Protein AF-A0A2R6HZI2-F1 (afdb_monomer)

pLDDT: mean 89.74, std 5.23, range [63.53, 97.31]

Mean predicted aligned error: 4.5 Å

Foldseek 3Di:
DVVVVVVVVVLVVVLVVVVVVDPPLLSVLVNVLVLVVVLVCCCPVVVDDCDPVNVVVNVVSVVVSVVSNVD

Secondary structure (DSSP, 8-state):
-HHHHHHHHHHHHHHHHHHHHS-HHHHHHHHHTHHHHHHHHHHHHH-----HHHHHHHHHHHHHHHHHHH-

Sequence (71 aa):
MLGAGVFLSVGIIAYYRALSLGPVSTVTPIYGMFLVGSSVLGVVFLGETVTPRKAAGIGLAAVAVYLTVTG

Solvent-accessible surface area (backbone atoms only — not comparable to full-atom values): 4018 Å² total; per-residue (Å²): 111,69,68,61,50,53,54,49,53,53,50,52,53,50,49,53,50,46,48,75,74,44,59,61,71,44,45,52,48,55,60,61,47,52,63,47,54,52,50,52,48,38,34,73,77,67,65,46,79,86,43,73,68,55,52,50,52,44,51,51,51,52,51,53,32,52,54,51,57,74,100

Radius of gyration: 14.22 Å; Cα contacts (8 Å, |Δi|>4): 28; chains: 1; bounding box: 31×32×31 Å

Structure (mmCIF, N/C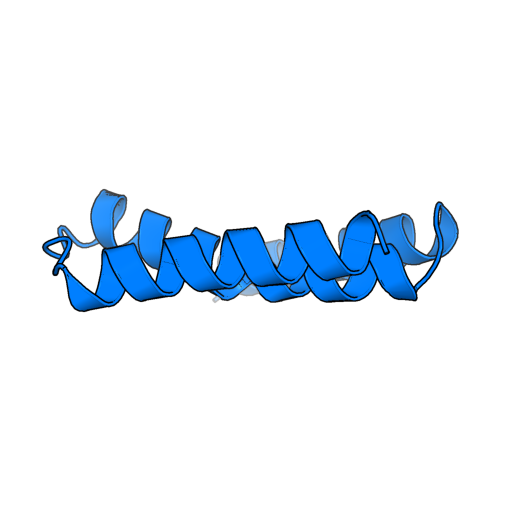A/C/O backbone):
data_AF-A0A2R6HZI2-F1
#
_entry.id   AF-A0A2R6HZI2-F1
#
loop_
_atom_site.group_PDB
_atom_site.id
_atom_site.type_symbol
_atom_site.label_atom_id
_atom_site.label_alt_id
_atom_site.label_comp_id
_atom_site.label_asym_id
_atom_site.label_entity_id
_atom_site.label_seq_id
_atom_site.pdbx_PDB_ins_code
_atom_site.Cartn_x
_atom_site.Cartn_y
_atom_site.Cartn_z
_atom_site.o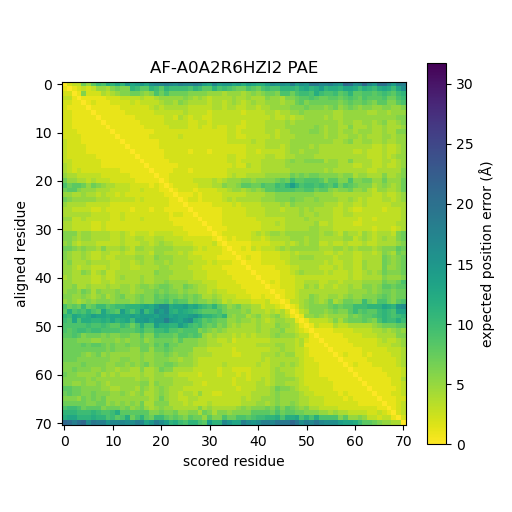ccupancy
_atom_site.B_iso_or_equiv
_atom_site.auth_seq_id
_atom_site.auth_comp_id
_atom_site.auth_asym_id
_atom_site.auth_atom_id
_atom_site.pdbx_PDB_model_num
ATOM 1 N N . MET A 1 1 ? -9.066 -21.560 2.825 1.00 72.88 1 MET A N 1
ATOM 2 C CA . MET A 1 1 ? -7.636 -21.876 2.588 1.00 72.88 1 MET A CA 1
ATOM 3 C C . MET A 1 1 ? -7.232 -21.691 1.126 1.00 72.88 1 MET A C 1
ATOM 5 O O . MET A 1 1 ? -6.311 -20.927 0.888 1.00 72.88 1 MET A O 1
ATOM 9 N N . LEU A 1 2 ? -7.946 -22.272 0.152 1.00 89.75 2 LEU A N 1
ATOM 10 C CA . LEU A 1 2 ? -7.634 -22.109 -1.282 1.00 89.75 2 LEU A CA 1
ATOM 11 C C . LEU A 1 2 ? -7.600 -20.640 -1.753 1.00 89.75 2 LEU A C 1
ATOM 13 O O . LEU A 1 2 ? -6.647 -20.235 -2.408 1.00 89.75 2 LEU A O 1
ATOM 17 N N . GLY A 1 3 ? -8.579 -19.818 -1.351 1.00 90.00 3 GLY A N 1
ATOM 18 C CA . GLY A 1 3 ? -8.635 -18.402 -1.747 1.00 90.00 3 GLY A CA 1
ATOM 19 C C . GLY A 1 3 ? -7.424 -17.574 -1.296 1.00 90.00 3 GLY A C 1
ATOM 20 O O . GLY A 1 3 ? -6.870 -16.821 -2.087 1.00 90.00 3 GLY A O 1
ATOM 21 N N . ALA A 1 4 ? -6.953 -17.767 -0.060 1.00 88.94 4 ALA A N 1
ATOM 22 C CA . ALA A 1 4 ? -5.757 -17.085 0.442 1.00 88.94 4 ALA A CA 1
ATOM 23 C C . ALA A 1 4 ? -4.492 -17.497 -0.332 1.00 88.94 4 ALA A C 1
ATOM 25 O O . ALA A 1 4 ? -3.653 -16.651 -0.629 1.00 88.94 4 ALA A O 1
ATOM 26 N N . GLY A 1 5 ? -4.389 -18.777 -0.711 1.00 94.38 5 GLY A N 1
ATOM 27 C CA . GLY A 1 5 ? -3.297 -19.277 -1.547 1.00 94.38 5 GLY A CA 1
ATOM 28 C C . GLY A 1 5 ? -3.272 -18.616 -2.925 1.00 94.38 5 GLY A C 1
ATOM 29 O O . GLY A 1 5 ? -2.228 -18.130 -3.344 1.00 94.38 5 GLY A O 1
ATOM 30 N N . VAL A 1 6 ? -4.428 -18.510 -3.589 1.00 96.62 6 VAL A N 1
ATOM 31 C CA . VAL A 1 6 ? -4.538 -17.838 -4.896 1.00 96.62 6 VAL A CA 1
ATOM 32 C C . VAL A 1 6 ? -4.122 -16.368 -4.802 1.00 96.62 6 VAL A C 1
ATOM 34 O O . VAL A 1 6 ? -3.317 -15.911 -5.611 1.00 96.62 6 VAL A O 1
ATOM 37 N N . PHE A 1 7 ? -4.608 -15.637 -3.794 1.00 93.94 7 PHE A N 1
ATOM 38 C CA . PHE A 1 7 ? -4.230 -14.235 -3.584 1.00 93.94 7 PHE A CA 1
ATOM 39 C C . PHE A 1 7 ? -2.726 -14.062 -3.346 1.00 93.94 7 PHE A C 1
ATOM 41 O O . PHE A 1 7 ? -2.117 -13.165 -3.929 1.00 93.94 7 PHE A O 1
ATOM 48 N N . LEU A 1 8 ? -2.118 -14.934 -2.537 1.00 93.81 8 LEU A N 1
ATOM 49 C CA . LEU A 1 8 ? -0.676 -14.911 -2.296 1.00 93.81 8 LEU A CA 1
ATOM 50 C C . LEU A 1 8 ? 0.107 -15.181 -3.586 1.00 93.81 8 LEU A C 1
ATOM 52 O O . LEU A 1 8 ? 1.029 -14.434 -3.905 1.00 93.81 8 LEU A O 1
ATOM 56 N N . SER A 1 9 ? -0.264 -16.218 -4.342 1.00 96.56 9 SER A N 1
ATOM 57 C CA . SER A 1 9 ? 0.401 -16.558 -5.603 1.00 96.56 9 SER A CA 1
ATOM 58 C C . SER A 1 9 ? 0.337 -15.403 -6.601 1.00 96.56 9 SER A C 1
ATOM 60 O O . SER A 1 9 ? 1.364 -15.030 -7.167 1.00 96.56 9 SER A O 1
ATOM 62 N N . VAL A 1 10 ? -0.838 -14.791 -6.771 1.00 96.25 10 VAL A N 1
ATOM 63 C CA . VAL A 1 10 ? -1.005 -13.607 -7.627 1.00 96.25 10 VAL A CA 1
ATOM 64 C C . VAL A 1 10 ? -0.139 -12.448 -7.127 1.00 96.25 10 VAL A C 1
ATOM 66 O O . VAL A 1 10 ? 0.551 -11.822 -7.929 1.00 96.25 10 VAL A O 1
ATOM 69 N N . GLY A 1 11 ? -0.118 -12.194 -5.815 1.00 94.00 11 GLY A N 1
ATOM 70 C CA . GLY A 1 11 ? 0.698 -11.142 -5.208 1.00 94.00 11 GLY A CA 1
ATOM 71 C C . GLY A 1 11 ? 2.198 -11.329 -5.446 1.00 94.00 11 GLY A C 1
ATOM 72 O O . GLY A 1 11 ? 2.876 -10.385 -5.849 1.00 94.00 11 GLY A O 1
ATOM 73 N N . ILE A 1 12 ? 2.713 -12.549 -5.273 1.00 95.31 12 ILE A N 1
ATOM 74 C CA . ILE A 1 12 ? 4.130 -12.870 -5.498 1.00 95.31 12 ILE A CA 1
ATOM 75 C C . ILE A 1 12 ? 4.499 -12.726 -6.979 1.00 95.31 12 ILE A C 1
ATOM 77 O O . ILE A 1 12 ? 5.517 -12.112 -7.299 1.00 95.31 12 ILE A O 1
ATOM 81 N N . ILE A 1 13 ? 3.669 -13.236 -7.896 1.00 97.31 13 ILE A N 1
ATOM 82 C CA . ILE A 1 13 ? 3.908 -13.093 -9.342 1.00 97.31 13 ILE A CA 1
ATOM 83 C C . ILE A 1 13 ? 3.907 -11.612 -9.741 1.00 97.31 13 ILE A C 1
ATOM 85 O O . ILE A 1 13 ? 4.790 -11.169 -10.477 1.00 97.31 13 ILE A O 1
ATOM 89 N N . ALA A 1 14 ? 2.954 -10.828 -9.230 1.00 95.38 14 ALA A N 1
ATOM 90 C CA . ALA A 1 14 ? 2.890 -9.391 -9.478 1.00 95.38 14 ALA A CA 1
ATOM 91 C C . ALA A 1 14 ? 4.122 -8.653 -8.928 1.00 95.38 14 ALA A C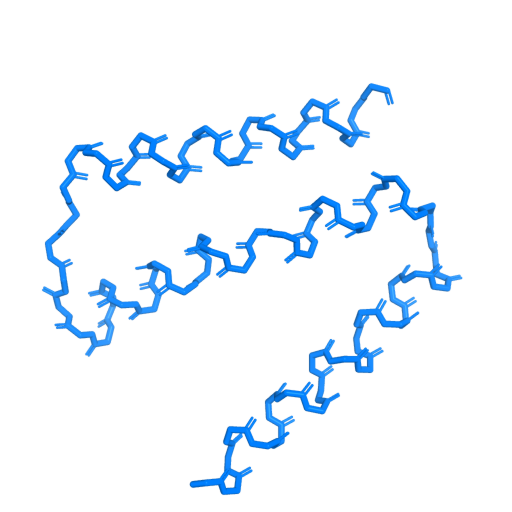 1
ATOM 93 O O . ALA A 1 14 ? 4.660 -7.784 -9.615 1.00 95.38 14 ALA A O 1
ATOM 94 N N . TYR A 1 15 ? 4.604 -9.027 -7.739 1.00 94.88 15 TYR A N 1
ATOM 95 C CA . TYR A 1 15 ? 5.812 -8.457 -7.142 1.00 94.88 15 TYR A CA 1
ATOM 96 C C . TYR A 1 15 ? 7.061 -8.739 -7.986 1.00 94.88 15 TYR A C 1
ATOM 98 O O . TYR A 1 15 ? 7.793 -7.810 -8.326 1.00 94.88 15 TYR A O 1
ATOM 106 N N . TYR A 1 16 ? 7.267 -9.987 -8.417 1.00 96.06 16 TYR A N 1
ATOM 107 C CA . TYR A 1 16 ? 8.378 -10.323 -9.314 1.00 96.06 16 TYR A CA 1
ATOM 108 C C . TYR A 1 16 ? 8.282 -9.599 -10.655 1.00 96.06 16 TYR A C 1
ATOM 110 O O . TYR A 1 16 ? 9.289 -9.107 -11.167 1.00 96.06 16 TYR A O 1
ATOM 118 N N . ARG A 1 17 ? 7.072 -9.468 -11.207 1.00 96.44 17 ARG A N 1
ATOM 119 C CA . ARG A 1 17 ? 6.858 -8.686 -12.426 1.00 96.44 17 ARG A CA 1
ATOM 120 C C . ARG A 1 17 ? 7.227 -7.217 -12.215 1.00 96.44 17 ARG A C 1
ATOM 122 O O . ARG A 1 17 ? 7.910 -6.652 -13.062 1.00 96.44 17 ARG A O 1
ATOM 129 N N . ALA A 1 18 ? 6.841 -6.606 -11.099 1.00 95.25 18 ALA A N 1
ATOM 130 C CA . ALA A 1 18 ? 7.216 -5.228 -10.787 1.00 95.25 18 ALA A CA 1
ATOM 131 C C . ALA A 1 18 ? 8.741 -5.062 -10.654 1.00 95.25 18 ALA A C 1
ATOM 133 O O . ALA A 1 18 ? 9.295 -4.132 -11.234 1.00 95.25 18 ALA A O 1
ATOM 134 N N . LEU A 1 19 ? 9.423 -6.003 -9.989 1.00 94.88 19 LEU A N 1
ATOM 135 C CA . LEU A 1 19 ? 10.889 -6.020 -9.888 1.00 94.88 19 LEU A CA 1
ATOM 136 C C . LEU A 1 19 ? 11.580 -6.154 -11.252 1.00 94.88 19 LEU A C 1
ATOM 138 O O . LEU A 1 19 ? 12.670 -5.629 -11.436 1.00 94.88 19 LEU A O 1
ATOM 142 N N . SER A 1 20 ? 10.958 -6.838 -12.216 1.00 94.56 20 SER A N 1
ATOM 143 C CA . SER A 1 20 ? 11.500 -6.943 -13.579 1.00 94.56 20 SER A CA 1
ATOM 144 C C . SER A 1 20 ? 11.307 -5.675 -14.423 1.00 94.56 20 SER A C 1
ATOM 146 O O . SER A 1 20 ? 11.999 -5.495 -15.420 1.00 94.56 20 SER A O 1
ATOM 148 N N . LEU A 1 21 ? 10.363 -4.807 -14.041 1.00 94.31 21 LEU A N 1
ATOM 149 C CA . LEU A 1 21 ? 9.976 -3.611 -14.797 1.00 94.31 21 LEU A CA 1
ATOM 150 C C . LEU A 1 21 ? 10.585 -2.316 -14.243 1.00 94.31 21 LEU A C 1
ATOM 152 O O . LEU A 1 21 ? 10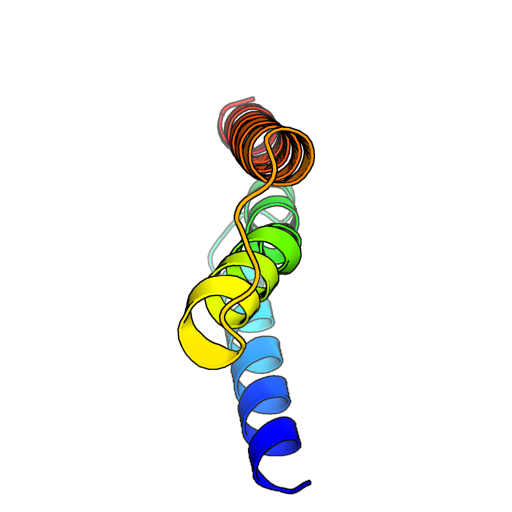.510 -1.285 -14.908 1.00 94.31 21 LEU A O 1
ATOM 156 N N . GLY A 1 22 ? 11.157 -2.338 -13.039 1.00 91.25 22 GLY A N 1
ATOM 157 C CA . GLY A 1 22 ? 11.665 -1.139 -12.384 1.00 91.25 22 GLY A CA 1
ATOM 158 C C . GLY A 1 22 ? 12.724 -1.421 -11.317 1.00 91.25 22 GLY A C 1
ATOM 159 O O . GLY A 1 22 ? 12.973 -2.572 -10.961 1.00 91.25 22 GLY A O 1
ATO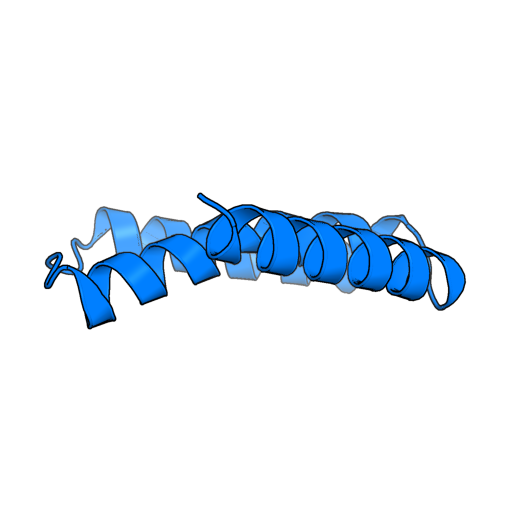M 160 N N . PRO A 1 23 ? 13.367 -0.367 -10.795 1.00 93.31 23 PRO A N 1
ATOM 161 C CA . PRO A 1 23 ? 14.429 -0.496 -9.808 1.00 93.31 23 PRO A CA 1
ATOM 162 C C . PRO A 1 23 ? 13.916 -1.056 -8.474 1.00 93.31 23 PRO A C 1
ATOM 164 O O . PRO A 1 23 ? 12.879 -0.649 -7.943 1.00 93.31 23 PRO A O 1
ATOM 167 N N . VAL A 1 24 ? 14.703 -1.963 -7.889 1.00 92.62 24 VAL A N 1
ATOM 168 C CA . VAL A 1 24 ? 14.416 -2.625 -6.603 1.00 92.62 24 VAL A CA 1
ATOM 169 C C . VAL A 1 24 ? 14.196 -1.610 -5.473 1.00 92.62 24 VAL A C 1
ATOM 171 O O . VAL A 1 24 ? 13.342 -1.835 -4.611 1.00 92.62 24 VAL A O 1
ATOM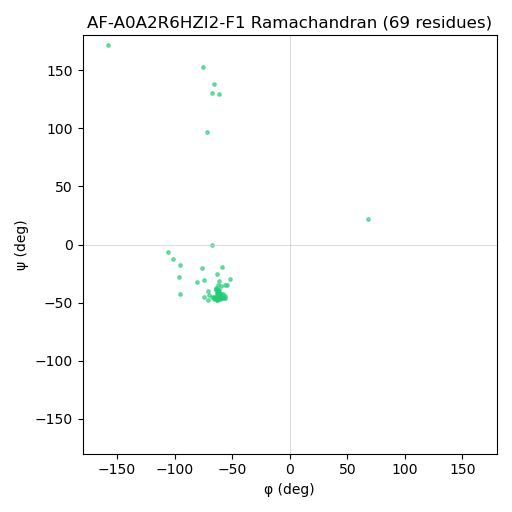 174 N N . SER A 1 25 ? 14.915 -0.482 -5.502 1.00 90.38 25 SER A N 1
ATOM 175 C CA . SER A 1 25 ? 14.808 0.613 -4.526 1.00 90.38 25 SER A CA 1
ATOM 176 C C . SER A 1 25 ? 13.437 1.288 -4.514 1.00 90.38 25 SER A C 1
ATOM 178 O O . SER A 1 25 ? 13.036 1.806 -3.482 1.00 90.38 25 SER A O 1
ATOM 180 N N . THR A 1 26 ? 12.690 1.237 -5.617 1.00 90.88 26 THR A N 1
ATOM 181 C CA . THR A 1 26 ? 11.338 1.801 -5.729 1.00 90.88 26 THR A CA 1
ATOM 182 C C . THR A 1 26 ? 10.275 0.741 -5.461 1.00 90.88 26 THR A C 1
ATOM 184 O O . THR A 1 26 ? 9.299 0.987 -4.753 1.00 90.88 26 THR A O 1
ATOM 187 N N . VAL A 1 27 ? 10.464 -0.466 -5.997 1.00 93.56 27 VAL A N 1
ATOM 188 C CA . VAL A 1 27 ? 9.456 -1.535 -5.933 1.00 93.56 27 VAL A CA 1
ATOM 189 C C . VAL A 1 27 ? 9.318 -2.105 -4.517 1.00 93.56 27 VAL A C 1
ATOM 191 O O . VAL A 1 27 ? 8.202 -2.359 -4.060 1.00 93.56 27 VAL A O 1
ATOM 194 N N . THR A 1 28 ? 10.429 -2.281 -3.799 1.00 92.12 28 THR A N 1
ATOM 195 C CA . THR A 1 28 ? 10.426 -2.901 -2.461 1.00 92.12 28 THR A CA 1
ATOM 196 C C . THR A 1 28 ? 9.686 -2.055 -1.414 1.00 92.12 28 THR A C 1
ATOM 198 O O . THR A 1 28 ? 8.832 -2.607 -0.716 1.00 92.12 28 THR A O 1
ATOM 201 N N . PRO A 1 29 ? 9.917 -0.727 -1.307 1.00 91.44 29 PRO A N 1
ATOM 202 C CA . PRO A 1 29 ? 9.144 0.124 -0.400 1.00 91.44 29 PRO A CA 1
ATOM 203 C C . PRO A 1 29 ? 7.649 0.121 -0.715 1.00 91.44 29 PRO A C 1
ATOM 205 O O . PRO A 1 29 ? 6.837 0.002 0.200 1.00 91.44 29 PRO A O 1
ATOM 208 N N . ILE A 1 30 ? 7.280 0.187 -2.002 1.00 91.06 30 ILE A N 1
ATOM 209 C CA . ILE A 1 30 ? 5.876 0.131 -2.438 1.00 91.06 30 ILE A CA 1
ATOM 210 C C . ILE A 1 30 ? 5.231 -1.183 -1.992 1.00 91.06 30 ILE A C 1
ATOM 212 O O . ILE A 1 30 ? 4.138 -1.169 -1.428 1.00 91.06 30 ILE A O 1
ATOM 216 N N . TYR A 1 31 ? 5.909 -2.318 -2.179 1.00 91.19 31 TYR A N 1
ATOM 217 C CA . TYR A 1 31 ? 5.411 -3.613 -1.710 1.00 91.19 31 TYR A CA 1
ATOM 218 C C . TYR A 1 31 ? 5.207 -3.639 -0.185 1.00 91.19 31 TYR A C 1
ATOM 220 O O . TYR A 1 31 ? 4.220 -4.194 0.302 1.00 91.19 31 TYR A O 1
ATOM 228 N N . GLY A 1 32 ? 6.071 -2.956 0.572 1.00 88.62 32 GLY A N 1
ATOM 229 C CA . GLY A 1 32 ? 5.937 -2.759 2.018 1.00 88.62 32 GLY A CA 1
ATOM 230 C C . GLY A 1 32 ? 4.640 -2.061 2.456 1.00 88.62 32 GLY A C 1
ATOM 231 O O . GLY A 1 32 ? 4.212 -2.241 3.595 1.00 88.62 32 GLY A O 1
ATOM 232 N N . MET A 1 33 ? 3.941 -1.344 1.566 1.00 90.19 33 MET A N 1
ATOM 233 C CA . MET A 1 33 ? 2.645 -0.718 1.874 1.00 90.19 33 MET A CA 1
ATOM 234 C C . MET A 1 33 ? 1.501 -1.716 2.112 1.00 90.19 33 MET A C 1
ATOM 236 O O . MET A 1 33 ? 0.388 -1.290 2.434 1.00 90.19 33 MET A O 1
ATOM 240 N N . PHE A 1 34 ? 1.735 -3.032 2.028 1.00 88.81 34 PHE A N 1
ATOM 241 C CA . PHE A 1 34 ? 0.729 -4.049 2.364 1.00 88.81 34 PHE A CA 1
ATOM 242 C C . PHE A 1 34 ? 0.108 -3.836 3.757 1.00 88.81 34 PHE A C 1
ATOM 244 O O . PHE A 1 34 ? -1.061 -4.154 3.966 1.00 88.81 34 PHE A O 1
ATOM 251 N N . LEU A 1 35 ? 0.856 -3.257 4.702 1.00 86.19 35 LEU A N 1
ATOM 252 C CA . LEU A 1 35 ? 0.374 -2.902 6.039 1.00 86.19 35 LEU A CA 1
ATOM 253 C C . LEU A 1 35 ? -0.762 -1.863 6.011 1.00 86.19 35 LEU A C 1
ATOM 255 O O . LEU A 1 35 ? -1.707 -1.952 6.800 1.00 86.19 35 LEU A O 1
ATOM 259 N N . VAL A 1 36 ? -0.715 -0.920 5.064 1.00 89.75 36 VAL A N 1
ATOM 260 C CA . VAL A 1 36 ? -1.788 0.054 4.831 1.00 89.75 36 VAL A CA 1
ATOM 261 C C . VAL A 1 36 ? -2.991 -0.653 4.219 1.00 89.75 36 VAL A C 1
ATOM 263 O O . VAL A 1 36 ? -4.099 -0.514 4.731 1.00 89.75 36 VAL A O 1
ATOM 266 N N . GLY A 1 37 ? -2.771 -1.470 3.184 1.00 87.81 37 GLY A N 1
ATOM 267 C CA . GLY A 1 37 ? -3.836 -2.244 2.537 1.00 87.81 37 GLY A CA 1
ATOM 268 C C . GLY A 1 37 ? -4.573 -3.163 3.516 1.00 87.81 37 GLY A C 1
ATOM 269 O O . GLY A 1 37 ? -5.799 -3.145 3.576 1.00 87.81 37 GLY A O 1
ATOM 270 N N . SER A 1 38 ? -3.829 -3.892 4.350 1.00 88.94 38 SER A N 1
ATOM 271 C CA . SER A 1 38 ? -4.373 -4.742 5.415 1.00 88.94 38 SER A CA 1
ATOM 272 C C . SER A 1 38 ? -5.179 -3.932 6.435 1.00 88.94 38 SER A C 1
ATOM 274 O O . SER A 1 38 ? -6.288 -4.318 6.798 1.00 88.94 38 SER A O 1
ATOM 276 N N . SER A 1 39 ? -4.680 -2.757 6.833 1.00 88.94 39 SER A N 1
ATOM 277 C CA . SER A 1 39 ? -5.401 -1.865 7.749 1.00 88.94 39 SER A CA 1
ATOM 278 C C . SER A 1 39 ? -6.720 -1.364 7.158 1.00 88.94 39 SER A C 1
ATOM 280 O O . SER A 1 39 ? -7.717 -1.319 7.877 1.00 88.94 39 SER A O 1
ATOM 282 N N . VAL A 1 40 ? -6.745 -1.011 5.867 1.00 88.81 40 VAL A N 1
ATOM 283 C CA . VAL A 1 40 ? -7.966 -0.597 5.156 1.00 88.81 40 VAL A CA 1
ATOM 284 C C . VAL A 1 40 ? -8.955 -1.756 5.071 1.00 88.81 40 VAL A C 1
ATOM 286 O O . VAL A 1 40 ? -10.128 -1.575 5.391 1.00 88.81 40 VAL A O 1
ATOM 289 N N . LEU A 1 41 ? -8.490 -2.958 4.716 1.00 89.56 41 LEU A N 1
ATOM 290 C CA . LEU A 1 41 ? -9.326 -4.159 4.718 1.00 89.56 41 LEU A CA 1
ATOM 291 C C . LEU A 1 41 ? -9.918 -4.440 6.109 1.00 89.56 41 LEU A C 1
ATOM 293 O O . LEU A 1 41 ? -11.109 -4.720 6.203 1.00 89.56 41 LEU A O 1
ATOM 297 N N . GLY A 1 42 ? -9.139 -4.309 7.184 1.00 89.88 42 GLY A N 1
ATOM 298 C CA . GLY A 1 42 ? -9.632 -4.480 8.556 1.00 89.88 42 GLY A CA 1
ATOM 299 C C . GLY A 1 42 ? -10.716 -3.466 8.940 1.00 89.88 42 GLY A C 1
ATOM 300 O O . GLY A 1 42 ? -11.718 -3.821 9.556 1.00 89.88 42 GLY A O 1
ATOM 301 N N . VAL A 1 43 ? -10.576 -2.209 8.514 1.00 88.69 43 VAL A N 1
ATOM 302 C CA . VAL A 1 43 ? -11.594 -1.172 8.756 1.00 88.69 4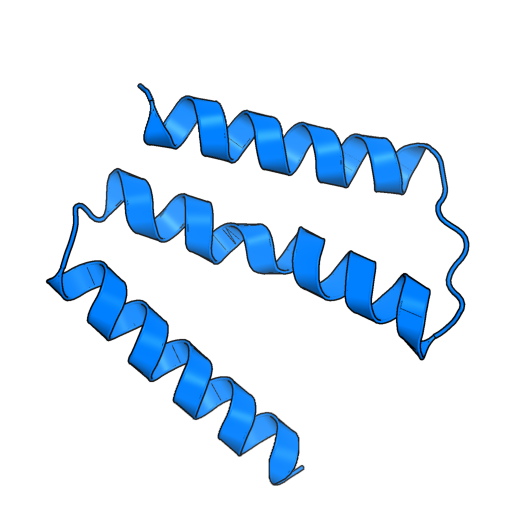3 VAL A CA 1
ATOM 303 C C . VAL A 1 43 ? -12.874 -1.463 7.968 1.00 88.69 43 VAL A C 1
ATOM 305 O O . VAL A 1 43 ? -13.964 -1.393 8.528 1.00 88.69 43 VAL A O 1
ATOM 308 N N . VAL A 1 44 ? -12.753 -1.822 6.686 1.00 90.12 44 VAL A N 1
ATOM 309 C CA . VAL A 1 44 ? -13.904 -2.018 5.787 1.00 90.12 44 VAL A CA 1
ATOM 310 C C . VAL A 1 44 ? -14.656 -3.318 6.077 1.00 90.12 44 VAL A C 1
ATOM 312 O O . VAL A 1 44 ? -15.883 -3.314 6.116 1.00 90.12 44 VAL A O 1
ATOM 315 N N . PHE A 1 45 ? -13.944 -4.430 6.271 1.00 91.81 45 PHE A N 1
ATOM 316 C CA . PHE A 1 45 ? -14.554 -5.759 6.397 1.00 91.81 45 PHE A CA 1
ATOM 317 C C . PHE A 1 45 ? -14.768 -6.204 7.843 1.00 91.81 45 PHE A C 1
ATOM 319 O O . PHE A 1 45 ? -15.667 -7.000 8.101 1.00 91.81 45 PHE A O 1
ATOM 326 N N . LEU A 1 46 ? -13.949 -5.716 8.778 1.00 87.44 46 LEU A N 1
ATOM 327 C CA . LEU A 1 46 ? -14.004 -6.099 10.192 1.00 87.44 46 LEU A CA 1
ATOM 328 C C . LEU A 1 46 ? -14.620 -5.010 11.084 1.00 87.44 46 LEU A C 1
ATOM 330 O O . LEU A 1 46 ? -14.842 -5.254 12.267 1.00 87.44 46 LEU A O 1
ATOM 334 N N . GLY A 1 47 ? -14.909 -3.823 10.534 1.00 82.94 47 GLY A N 1
ATOM 335 C CA . GLY A 1 47 ? -15.483 -2.703 11.283 1.00 82.94 47 GLY A CA 1
ATOM 336 C C . GLY A 1 47 ? -14.526 -2.110 12.319 1.00 82.94 47 GLY A C 1
ATOM 337 O O . GLY A 1 47 ? -14.973 -1.496 13.288 1.00 82.94 47 GLY A O 1
ATOM 338 N N . GLU A 1 48 ? -13.213 -2.306 12.156 1.00 84.50 48 GLU A N 1
ATOM 339 C CA . GLU A 1 48 ? -12.227 -1.755 13.083 1.00 84.50 48 GLU A CA 1
ATOM 340 C C . GLU A 1 48 ? -12.288 -0.225 13.097 1.00 84.50 48 GLU A C 1
ATOM 342 O O . GLU A 1 48 ? -12.204 0.438 12.062 1.00 84.50 48 GLU A O 1
ATOM 347 N N . THR A 1 49 ? -12.374 0.355 14.292 1.00 82.81 49 THR A N 1
ATOM 348 C CA . THR A 1 49 ? -12.347 1.806 14.454 1.00 82.81 49 THR A CA 1
ATOM 349 C C . THR A 1 49 ? -10.971 2.357 14.092 1.00 82.81 49 THR A C 1
ATOM 351 O O . THR A 1 49 ? -9.923 1.893 14.557 1.00 82.81 49 THR A O 1
ATOM 354 N N . VAL A 1 50 ? -10.962 3.384 13.240 1.00 82.75 50 VAL A N 1
ATOM 355 C CA . VAL A 1 50 ? -9.736 4.088 12.863 1.00 82.75 50 VAL A CA 1
ATOM 356 C C . VAL A 1 50 ? -9.278 4.915 14.059 1.00 82.75 50 VAL A C 1
ATOM 358 O O . VAL A 1 50 ? -9.762 6.017 14.301 1.00 82.75 50 VAL A O 1
ATOM 361 N N . THR A 1 51 ? -8.348 4.370 14.840 1.00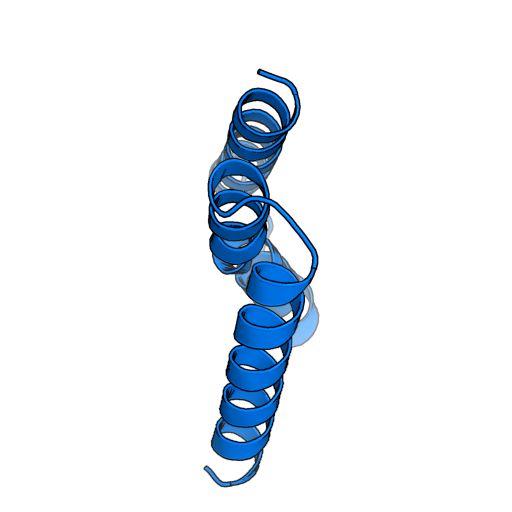 87.88 51 THR A N 1
ATOM 362 C CA . THR A 1 51 ? -7.733 5.125 15.932 1.00 87.88 51 THR A CA 1
ATOM 363 C C . THR A 1 51 ? -6.724 6.140 15.378 1.00 87.88 51 THR A C 1
ATOM 365 O O . THR A 1 51 ? -6.100 5.882 14.341 1.00 87.88 51 THR A O 1
ATOM 368 N N . PRO A 1 52 ? -6.476 7.262 16.083 1.00 86.38 52 PRO A N 1
ATOM 369 C CA . PRO A 1 52 ? -5.479 8.253 15.668 1.00 86.38 52 PRO A CA 1
ATOM 370 C C . PRO A 1 52 ? -4.088 7.646 15.450 1.00 86.38 52 PRO A C 1
ATOM 372 O O . PRO A 1 52 ? -3.376 8.027 14.527 1.00 86.38 52 PRO A O 1
ATOM 375 N N . ARG A 1 53 ? -3.720 6.635 16.250 1.00 86.75 53 ARG A N 1
ATOM 376 C CA . ARG A 1 53 ? -2.462 5.889 16.097 1.00 86.75 53 ARG A CA 1
ATOM 377 C C . ARG A 1 53 ? -2.394 5.124 14.775 1.00 86.75 53 ARG A C 1
ATOM 379 O O . ARG A 1 53 ? -1.338 5.091 14.153 1.00 86.75 53 ARG A O 1
ATOM 386 N N . LYS A 1 54 ? -3.505 4.527 14.336 1.00 85.81 54 LYS A N 1
ATOM 387 C CA . LYS A 1 54 ? -3.582 3.783 13.071 1.00 85.81 54 LYS A CA 1
ATOM 388 C C . LYS A 1 54 ? -3.491 4.724 11.873 1.00 85.81 54 LYS A C 1
ATOM 390 O O . LYS A 1 54 ? -2.729 4.462 10.949 1.00 85.81 54 LYS A O 1
ATOM 395 N N . ALA A 1 55 ? -4.204 5.850 11.934 1.00 86.94 55 ALA A N 1
ATOM 396 C CA . ALA A 1 55 ? -4.128 6.896 10.919 1.00 86.94 55 ALA A CA 1
ATOM 397 C C . ALA A 1 55 ? -2.712 7.488 10.815 1.00 86.94 55 ALA A C 1
ATOM 399 O O . ALA A 1 55 ? -2.175 7.595 9.715 1.00 86.94 55 ALA A O 1
ATOM 400 N N . ALA A 1 56 ? -2.072 7.785 11.952 1.00 90.56 56 ALA A N 1
ATOM 401 C CA . ALA A 1 56 ? -0.688 8.249 11.987 1.00 90.56 56 ALA A CA 1
ATOM 402 C C . ALA A 1 56 ? 0.284 7.208 11.407 1.00 90.56 56 ALA A C 1
ATOM 404 O O . ALA A 1 56 ? 1.154 7.565 10.619 1.00 90.56 56 ALA A O 1
ATOM 405 N N . GLY A 1 57 ? 0.111 5.922 11.734 1.00 88.75 57 GLY A N 1
ATOM 406 C CA . GLY A 1 57 ? 0.920 4.838 11.170 1.00 88.75 57 GLY A CA 1
ATOM 407 C C . GLY A 1 57 ? 0.777 4.711 9.651 1.00 88.75 57 GLY A C 1
ATOM 408 O O . GLY A 1 57 ? 1.781 4.603 8.951 1.00 88.75 57 GLY A O 1
ATOM 409 N N . ILE A 1 58 ? -0.452 4.791 9.130 1.00 89.12 58 ILE A N 1
ATOM 410 C CA . ILE A 1 58 ? -0.719 4.785 7.684 1.00 89.12 58 ILE A CA 1
ATOM 411 C C . ILE A 1 58 ? -0.083 6.007 7.006 1.00 89.12 58 ILE A C 1
ATOM 413 O O . ILE A 1 58 ? 0.573 5.861 5.975 1.00 89.12 58 ILE A O 1
ATOM 417 N N . GLY A 1 59 ? -0.235 7.196 7.597 1.00 90.81 59 GLY A N 1
ATOM 418 C CA . GLY A 1 59 ? 0.362 8.429 7.083 1.00 90.81 59 GLY A CA 1
ATOM 419 C C . GLY A 1 59 ? 1.889 8.367 7.045 1.00 90.81 59 GLY A C 1
ATOM 420 O O . GLY A 1 59 ? 2.490 8.654 6.013 1.00 90.81 59 GLY A O 1
ATOM 421 N N . LEU A 1 60 ? 2.522 7.916 8.132 1.00 90.31 60 LEU A N 1
ATOM 422 C CA . LEU A 1 60 ? 3.976 7.745 8.199 1.00 90.31 60 LEU A CA 1
ATOM 423 C C . LEU A 1 60 ? 4.486 6.712 7.189 1.00 90.31 60 LEU A C 1
ATOM 425 O O . LEU A 1 60 ? 5.516 6.941 6.562 1.00 90.31 60 LEU A O 1
ATOM 429 N N . ALA A 1 61 ? 3.761 5.609 6.986 1.00 89.38 61 ALA A N 1
ATOM 430 C CA . ALA A 1 61 ? 4.118 4.616 5.977 1.00 89.38 61 ALA A CA 1
ATOM 431 C C . ALA A 1 61 ? 4.064 5.194 4.554 1.00 89.38 61 ALA A C 1
ATOM 433 O O . ALA A 1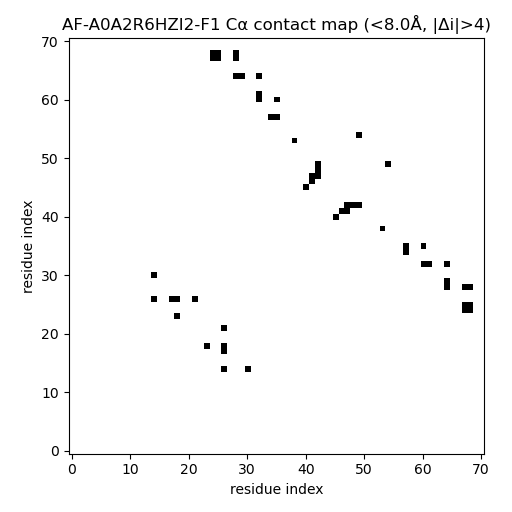 61 ? 4.980 4.964 3.766 1.00 89.38 61 ALA A O 1
ATOM 434 N N . ALA A 1 62 ? 3.034 5.986 4.237 1.00 88.88 62 ALA A N 1
ATOM 435 C CA . ALA A 1 62 ? 2.930 6.661 2.945 1.00 88.88 62 ALA A CA 1
ATOM 436 C C . ALA A 1 62 ? 4.082 7.658 2.724 1.00 88.88 62 ALA A C 1
ATOM 438 O O . ALA A 1 62 ? 4.690 7.665 1.654 1.00 88.88 62 ALA A O 1
ATOM 439 N N . VAL A 1 63 ? 4.431 8.447 3.747 1.00 91.88 63 VAL A N 1
ATOM 440 C CA . VAL A 1 63 ? 5.570 9.381 3.694 1.00 91.88 63 VAL A CA 1
ATOM 441 C C . VAL A 1 63 ? 6.893 8.637 3.501 1.00 91.88 63 VAL A C 1
ATOM 443 O O . VAL A 1 63 ? 7.700 9.039 2.667 1.00 91.88 63 VAL A O 1
ATOM 446 N N . ALA A 1 64 ? 7.110 7.535 4.222 1.00 88.31 64 ALA A N 1
ATOM 447 C CA . ALA A 1 64 ? 8.323 6.731 4.096 1.00 88.31 64 ALA A CA 1
ATOM 448 C C . ALA A 1 64 ? 8.507 6.191 2.669 1.00 88.31 64 ALA A C 1
ATOM 450 O O . ALA A 1 64 ? 9.600 6.280 2.105 1.00 88.31 64 ALA A O 1
ATOM 451 N N . VAL A 1 65 ? 7.434 5.683 2.057 1.00 88.31 65 VAL A N 1
ATOM 452 C CA . VAL A 1 65 ? 7.475 5.212 0.665 1.00 88.31 65 VAL A CA 1
ATOM 453 C C . VAL A 1 65 ? 7.735 6.374 -0.285 1.00 88.31 65 VAL A C 1
ATOM 455 O O . VAL A 1 65 ? 8.621 6.266 -1.124 1.00 88.31 65 VAL A O 1
ATOM 458 N N . TYR A 1 66 ? 7.038 7.500 -0.123 1.00 88.88 66 TYR A N 1
ATOM 459 C CA . TYR A 1 66 ? 7.236 8.684 -0.961 1.00 88.88 66 TYR A CA 1
ATOM 460 C C . TYR A 1 66 ? 8.693 9.171 -0.953 1.00 88.88 66 TYR A C 1
ATOM 462 O O . TYR A 1 66 ? 9.269 9.404 -2.016 1.00 88.88 66 TYR A O 1
ATOM 470 N N . LEU A 1 67 ? 9.307 9.264 0.230 1.00 88.75 67 LEU A N 1
ATOM 471 C CA . LEU A 1 67 ? 10.710 9.654 0.379 1.00 88.75 67 LEU A CA 1
ATOM 472 C C . LEU A 1 67 ? 11.666 8.648 -0.268 1.00 88.75 67 LEU A C 1
ATOM 474 O O . LEU A 1 67 ? 12.642 9.057 -0.881 1.00 88.75 67 LEU A O 1
ATOM 478 N N . THR A 1 68 ? 11.378 7.348 -0.168 1.00 86.50 68 THR A N 1
ATOM 479 C CA . THR A 1 68 ? 12.244 6.306 -0.748 1.00 86.50 68 THR A CA 1
ATOM 480 C C . THR A 1 68 ? 12.114 6.220 -2.270 1.00 86.50 68 THR A C 1
ATOM 482 O O . THR A 1 68 ? 13.061 5.856 -2.954 1.00 86.50 68 THR A O 1
ATOM 485 N N . VAL A 1 69 ? 10.936 6.539 -2.811 1.00 85.38 69 VAL A N 1
ATOM 486 C CA . VAL A 1 69 ? 10.665 6.515 -4.256 1.00 85.38 69 VAL A CA 1
ATOM 487 C C . VAL A 1 69 ? 11.192 7.769 -4.961 1.00 85.38 69 VAL A C 1
ATOM 489 O O . VAL A 1 69 ? 11.568 7.685 -6.126 1.00 85.38 69 VAL A O 1
ATOM 492 N N . THR A 1 70 ? 11.190 8.917 -4.278 1.00 80.69 70 THR A N 1
ATOM 493 C CA . THR A 1 70 ? 11.575 10.218 -4.859 1.00 80.69 70 THR A CA 1
ATOM 494 C C . THR A 1 70 ? 13.044 10.579 -4.599 1.00 80.69 70 THR A C 1
ATOM 496 O O . THR A 1 70 ? 13.562 11.486 -5.249 1.00 80.69 70 THR A O 1
ATOM 499 N N . GLY A 1 71 ? 13.689 9.919 -3.632 1.00 63.53 71 GLY A N 1
ATOM 500 C CA . GLY A 1 71 ? 15.085 10.143 -3.242 1.00 63.53 71 GLY A CA 1
ATOM 501 C C . GLY A 1 71 ? 16.112 9.408 -4.091 1.00 63.53 71 GLY A C 1
ATOM 502 O O . GLY A 1 71 ? 15.750 8.413 -4.757 1.00 63.53 71 GLY A O 1
#